Protein AF-A0A8T4I395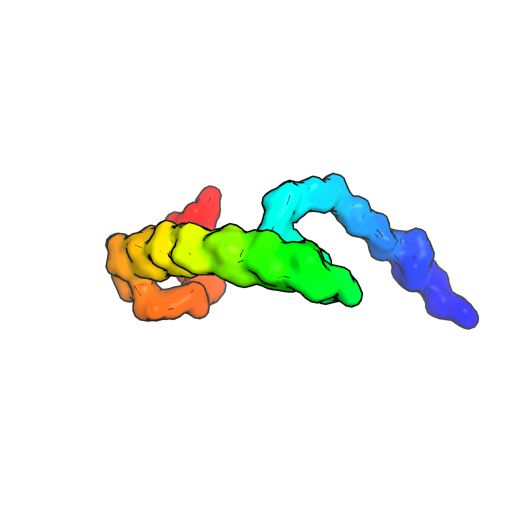-F1 (afdb_monomer)

Solvent-accessible surface area (backbone atoms only — not comparable to full-atom values): 4136 Å² total; per-residue (Å²): 134,71,80,70,76,78,67,78,70,81,65,89,80,66,90,91,77,90,73,84,62,89,45,70,68,52,41,54,53,49,52,60,51,45,60,57,51,51,54,56,49,51,51,54,32,48,76,72,74,34,93,60,93,45,73,68,54,51,70,72,74,111

Structure (mmCIF, N/CA/C/O backbone):
data_AF-A0A8T4I395-F1
#
_entry.id   AF-A0A8T4I395-F1
#
loop_
_atom_site.group_PDB
_atom_site.id
_atom_site.type_symbol
_atom_site.label_atom_id
_atom_site.label_alt_id
_atom_site.label_comp_id
_atom_site.label_asym_id
_atom_site.label_entity_id
_atom_site.label_seq_id
_atom_site.pdbx_PDB_ins_code
_atom_site.Cartn_x
_atom_site.Cartn_y
_atom_site.Cartn_z
_atom_site.occupancy
_atom_site.B_iso_or_equiv
_atom_site.auth_seq_id
_atom_site.auth_comp_id
_atom_site.auth_asym_id
_atom_site.auth_atom_id
_atom_site.pdbx_PDB_model_num
ATOM 1 N N . MET A 1 1 ? 34.655 11.778 6.583 1.00 50.88 1 MET A N 1
ATOM 2 C CA . MET A 1 1 ? 33.721 10.694 6.212 1.00 50.88 1 MET A CA 1
ATOM 3 C C . MET A 1 1 ? 33.014 10.249 7.477 1.00 50.88 1 MET A C 1
ATOM 5 O O . MET A 1 1 ? 33.692 10.070 8.477 1.00 50.88 1 MET A O 1
ATOM 9 N N . ASP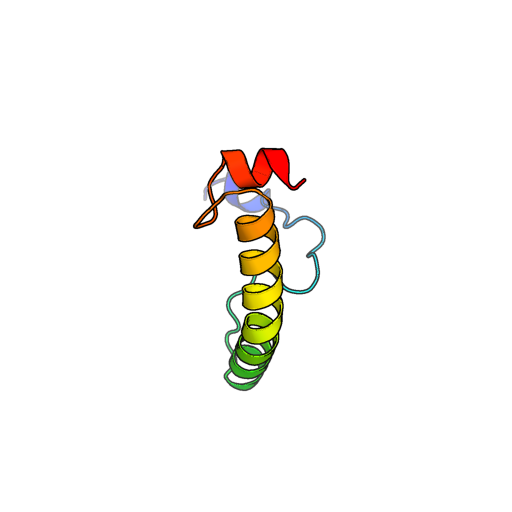 A 1 2 ? 31.687 10.164 7.450 1.00 48.16 2 ASP A N 1
ATOM 10 C CA . ASP A 1 2 ? 30.859 9.760 8.593 1.00 48.16 2 ASP A CA 1
ATOM 11 C C . ASP A 1 2 ? 30.910 8.224 8.769 1.00 48.16 2 ASP A C 1
ATOM 13 O O . ASP A 1 2 ? 30.515 7.515 7.838 1.00 48.16 2 ASP A O 1
ATOM 17 N N . PRO A 1 3 ? 31.395 7.700 9.914 1.00 56.44 3 PRO A N 1
ATOM 18 C CA . PRO A 1 3 ? 31.511 6.261 10.166 1.00 56.44 3 PRO A CA 1
ATOM 19 C C . PRO A 1 3 ? 30.171 5.510 10.190 1.00 56.44 3 PRO A C 1
ATOM 21 O O . PRO A 1 3 ? 30.155 4.296 10.001 1.00 56.44 3 PRO A O 1
ATOM 24 N N . SER A 1 4 ? 29.048 6.206 10.405 1.00 51.53 4 SER A N 1
ATOM 25 C CA . SER A 1 4 ? 27.717 5.586 10.494 1.00 51.53 4 SER A CA 1
ATOM 26 C C . SER A 1 4 ? 27.164 5.139 9.136 1.00 51.53 4 SER A C 1
ATOM 28 O O . SER A 1 4 ? 26.330 4.237 9.067 1.00 51.53 4 SER A O 1
ATOM 30 N N . LYS A 1 5 ? 27.686 5.691 8.033 1.00 52.62 5 LYS A N 1
ATOM 31 C CA . LYS A 1 5 ? 27.215 5.383 6.673 1.00 52.62 5 LYS A CA 1
ATOM 32 C C . LYS A 1 5 ? 27.611 3.992 6.169 1.00 52.62 5 LYS A C 1
ATOM 34 O O . LYS A 1 5 ? 27.078 3.548 5.161 1.00 52.62 5 LYS A O 1
ATOM 39 N N . GLY A 1 6 ? 28.525 3.302 6.855 1.00 48.69 6 GLY A N 1
ATOM 40 C CA . GLY A 1 6 ? 28.961 1.943 6.506 1.00 48.69 6 GLY A CA 1
ATOM 41 C C . GLY A 1 6 ? 28.196 0.819 7.212 1.00 48.69 6 GLY A C 1
ATOM 42 O O . GLY A 1 6 ? 28.447 -0.344 6.914 1.00 48.69 6 GLY A O 1
ATOM 43 N N . GLN A 1 7 ? 27.298 1.142 8.152 1.00 48.16 7 GLN A N 1
ATOM 44 C CA . GLN A 1 7 ? 26.576 0.149 8.963 1.00 48.16 7 GLN A CA 1
ATOM 45 C C . GLN A 1 7 ? 25.083 0.030 8.635 1.00 48.16 7 GLN A C 1
ATOM 47 O O . GLN A 1 7 ? 24.399 -0.808 9.223 1.00 48.16 7 GLN A O 1
ATOM 52 N N . GLN A 1 8 ? 24.568 0.807 7.677 1.00 47.75 8 GLN A N 1
ATOM 53 C CA . GLN A 1 8 ? 23.246 0.545 7.109 1.00 47.75 8 GLN A CA 1
ATOM 54 C C . GLN A 1 8 ? 23.321 -0.716 6.246 1.00 47.75 8 GLN A C 1
ATOM 56 O O . GLN A 1 8 ? 23.540 -0.662 5.039 1.00 47.75 8 GLN A O 1
ATOM 61 N N . THR A 1 9 ? 23.177 -1.873 6.884 1.00 53.06 9 THR A N 1
ATOM 62 C CA . THR A 1 9 ? 22.8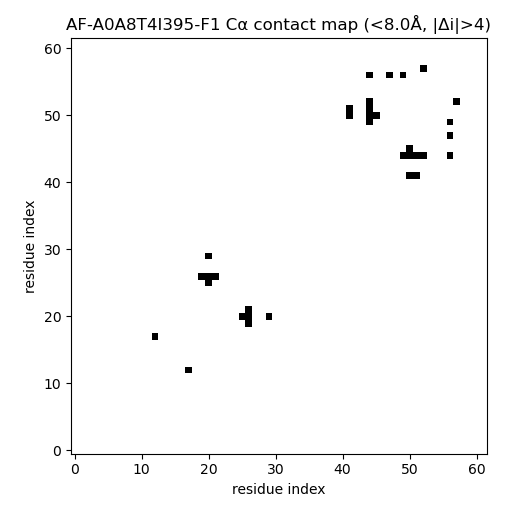66 -3.104 6.168 1.00 53.06 9 THR A CA 1
ATOM 63 C C . THR A 1 9 ? 21.371 -3.097 5.905 1.00 53.06 9 THR A C 1
ATOM 65 O O . THR A 1 9 ? 20.561 -3.036 6.830 1.00 53.06 9 THR A O 1
ATOM 68 N N . PHE A 1 10 ? 20.998 -3.102 4.628 1.00 47.00 10 PHE A N 1
ATOM 69 C CA . PHE A 1 10 ? 19.646 -3.479 4.262 1.00 47.00 10 PHE A CA 1
ATOM 70 C C . PHE A 1 10 ? 19.469 -4.927 4.731 1.00 47.00 10 PHE A C 1
ATOM 72 O O . PHE A 1 10 ? 20.217 -5.815 4.316 1.00 47.00 10 PHE A O 1
ATOM 79 N N . ALA A 1 11 ? 18.545 -5.145 5.668 1.00 51.56 11 ALA A N 1
ATOM 80 C CA . ALA A 1 11 ? 18.092 -6.482 6.032 1.00 51.56 11 ALA A CA 1
ATOM 81 C C . ALA A 1 11 ? 17.597 -7.224 4.766 1.00 51.56 11 ALA A C 1
ATOM 83 O O . ALA A 1 11 ? 17.412 -6.581 3.728 1.00 51.56 11 ALA A O 1
ATOM 84 N N . PRO A 1 12 ? 17.392 -8.556 4.804 1.00 51.16 12 PRO A N 1
ATOM 85 C CA . PRO A 1 12 ? 16.937 -9.298 3.633 1.00 51.16 12 PRO A CA 1
ATOM 86 C C . PRO A 1 12 ? 15.719 -8.624 3.004 1.00 51.16 12 PRO A C 1
ATOM 88 O O . PRO A 1 12 ? 14.700 -8.430 3.668 1.00 51.16 12 PRO A O 1
ATOM 91 N N . PHE A 1 13 ? 15.858 -8.237 1.738 1.00 44.12 13 PHE A N 1
ATOM 92 C CA . PHE A 1 13 ? 14.804 -7.552 1.009 1.00 44.12 13 PHE A CA 1
ATOM 93 C C . PHE A 1 13 ? 13.584 -8.464 0.920 1.00 44.12 13 PHE A C 1
ATOM 95 O O . PHE A 1 13 ? 13.651 -9.555 0.347 1.00 44.12 13 PHE A O 1
ATOM 102 N N . LEU A 1 14 ? 12.471 -8.018 1.499 1.00 47.09 14 LEU A N 1
ATOM 103 C CA . LEU A 1 14 ? 11.186 -8.653 1.264 1.00 47.09 14 LEU A CA 1
ATOM 104 C C . LEU A 1 14 ? 10.778 -8.366 -0.187 1.00 47.09 14 LEU A C 1
ATOM 106 O O . LEU A 1 14 ? 10.924 -7.229 -0.649 1.00 47.09 14 LEU A O 1
ATOM 110 N N . PRO A 1 15 ? 10.283 -9.365 -0.930 1.00 43.62 15 PRO A N 1
ATOM 111 C CA . PRO A 1 15 ? 9.803 -9.120 -2.275 1.00 43.62 15 PRO A CA 1
ATOM 112 C C . PRO A 1 15 ? 8.635 -8.116 -2.234 1.00 43.62 15 PRO A C 1
ATOM 114 O O . PRO A 1 15 ? 7.720 -8.248 -1.422 1.00 43.62 15 PRO A O 1
ATOM 117 N N . TYR A 1 16 ? 8.700 -7.126 -3.134 1.00 47.31 16 TYR A N 1
ATOM 118 C CA . TYR A 1 16 ? 7.641 -6.172 -3.506 1.00 47.31 16 TYR A CA 1
ATOM 119 C C . TYR A 1 16 ? 7.441 -4.859 -2.726 1.00 47.31 16 TYR A C 1
ATOM 121 O O . TYR A 1 16 ? 6.402 -4.245 -2.964 1.00 47.31 16 TYR A O 1
ATOM 129 N N . LEU A 1 17 ? 8.348 -4.360 -1.865 1.00 50.25 17 LEU A N 1
ATOM 130 C CA . LEU A 1 17 ? 7.992 -3.126 -1.122 1.00 50.25 17 LEU A CA 1
ATOM 131 C C . LEU A 1 17 ? 8.968 -1.953 -0.957 1.00 50.25 17 LEU A C 1
ATOM 133 O O . LEU A 1 17 ? 8.452 -0.862 -0.762 1.00 50.25 17 LEU A O 1
ATOM 137 N N . ASP A 1 18 ? 10.288 -2.052 -1.133 1.00 51.62 18 ASP A N 1
ATOM 138 C CA . ASP A 1 18 ? 11.152 -0.934 -0.668 1.00 51.62 18 ASP A CA 1
ATOM 139 C C . ASP A 1 18 ? 12.111 -0.310 -1.696 1.00 51.62 18 ASP A C 1
ATOM 141 O O . ASP A 1 18 ? 13.095 0.328 -1.324 1.00 51.62 18 ASP A O 1
ATOM 145 N N . TRP A 1 19 ? 11.841 -0.427 -2.997 1.00 58.72 19 TRP A N 1
ATOM 146 C CA . TRP A 1 19 ? 12.681 0.199 -4.025 1.00 58.72 19 TRP A CA 1
ATOM 147 C C . TRP A 1 19 ? 11.864 1.019 -5.022 1.00 58.72 19 TRP A C 1
ATOM 149 O O . TRP A 1 19 ? 10.804 0.601 -5.477 1.00 58.72 19 TRP A O 1
ATOM 159 N N . VAL A 1 20 ? 12.365 2.216 -5.341 1.00 61.59 20 VAL A N 1
ATOM 160 C CA . VAL A 1 20 ? 11.935 2.976 -6.518 1.00 61.59 20 VAL A CA 1
ATOM 161 C C . VAL A 1 20 ? 12.520 2.259 -7.724 1.00 61.59 20 VAL A C 1
ATOM 163 O O . VAL A 1 20 ? 13.745 2.203 -7.851 1.00 61.59 20 VAL A O 1
ATOM 166 N N . GLU A 1 21 ? 11.672 1.707 -8.591 1.00 73.06 21 GLU A N 1
ATOM 167 C CA . GLU A 1 21 ? 12.162 1.215 -9.873 1.00 73.06 21 GLU A CA 1
ATOM 168 C C . GLU A 1 21 ? 12.710 2.371 -10.709 1.00 73.06 21 GLU A C 1
ATOM 170 O O . GLU A 1 21 ? 12.112 3.441 -10.834 1.00 73.06 21 GLU A O 1
ATOM 175 N N . MET A 1 22 ? 13.897 2.143 -11.254 1.00 79.38 22 MET A N 1
ATOM 176 C CA . MET A 1 22 ? 14.655 3.098 -12.048 1.00 79.38 22 MET A CA 1
ATOM 177 C C . MET A 1 22 ? 14.457 2.852 -13.546 1.00 79.38 22 MET A C 1
ATOM 179 O O . MET A 1 22 ? 14.883 3.666 -14.368 1.00 79.38 22 MET A O 1
ATOM 183 N N . THR A 1 23 ? 13.827 1.731 -13.908 1.00 84.00 23 THR A N 1
ATOM 184 C CA . THR A 1 23 ? 13.472 1.395 -15.285 1.00 84.00 23 THR A CA 1
ATOM 185 C C . THR A 1 23 ? 11.981 1.601 -15.530 1.00 84.00 23 THR A C 1
ATOM 187 O O . THR A 1 23 ? 11.154 1.419 -14.639 1.00 84.00 23 THR A O 1
ATOM 190 N N . GLN A 1 24 ? 11.616 1.958 -16.765 1.00 85.88 24 GLN A N 1
ATOM 191 C CA . GLN A 1 24 ? 10.207 2.08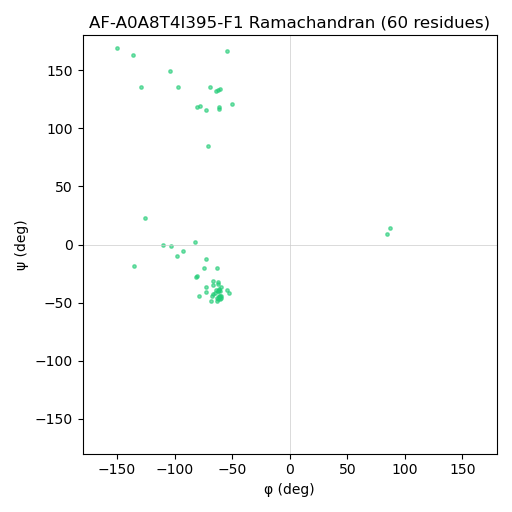3 -17.140 1.00 85.88 24 GLN A CA 1
ATOM 192 C C . GLN A 1 24 ? 9.465 0.745 -16.994 1.00 85.88 24 GLN A C 1
ATOM 194 O O . GLN A 1 24 ? 8.381 0.722 -16.424 1.00 85.88 24 GLN A O 1
ATOM 199 N N . ALA A 1 25 ? 10.067 -0.354 -17.462 1.00 86.31 25 ALA A N 1
ATOM 200 C CA . ALA A 1 25 ? 9.465 -1.685 -17.390 1.00 86.31 25 ALA A CA 1
ATOM 201 C C . ALA A 1 25 ? 9.181 -2.104 -15.939 1.00 86.31 25 ALA A C 1
ATOM 203 O O . ALA A 1 25 ? 8.069 -2.515 -15.625 1.00 86.31 25 ALA A O 1
ATOM 204 N N . GLY A 1 26 ? 10.140 -1.913 -15.031 1.00 80.94 26 GLY A N 1
ATOM 205 C CA . GLY A 1 26 ? 9.919 -2.206 -13.618 1.00 80.94 26 GLY A CA 1
ATOM 206 C C . GLY A 1 26 ? 8.889 -1.277 -12.966 1.00 80.94 26 GLY A C 1
ATOM 207 O O . GLY A 1 26 ? 8.087 -1.718 -12.147 1.00 80.94 26 GLY A O 1
ATOM 208 N N . GLY A 1 27 ? 8.832 -0.003 -13.368 1.00 82.50 27 GLY A N 1
ATOM 209 C CA . GLY A 1 27 ? 7.774 0.915 -12.936 1.00 82.50 27 GLY A CA 1
ATOM 210 C C . GLY A 1 27 ? 6.372 0.466 -13.373 1.00 82.50 27 GLY A C 1
ATOM 211 O O . GLY A 1 27 ? 5.424 0.572 -12.597 1.00 82.50 27 GLY A O 1
ATOM 212 N N . GLU A 1 28 ? 6.236 -0.073 -14.586 1.00 85.69 28 GLU A N 1
ATOM 213 C CA . GLU A 1 28 ? 4.980 -0.638 -15.100 1.00 85.69 28 GLU A CA 1
ATOM 214 C C . GLU A 1 28 ? 4.563 -1.898 -14.323 1.00 85.69 28 GLU A C 1
ATOM 216 O O . GLU A 1 28 ? 3.402 -2.014 -13.929 1.00 85.69 28 GLU A O 1
ATOM 221 N N . GLU A 1 29 ? 5.506 -2.790 -14.007 1.00 82.94 29 GLU A N 1
ATOM 222 C CA . GLU A 1 29 ? 5.257 -3.961 -13.152 1.00 82.94 29 GLU A CA 1
ATOM 223 C C . GLU A 1 29 ? 4.830 -3.557 -11.729 1.00 82.94 29 GLU A C 1
ATOM 225 O O . GLU A 1 29 ? 3.904 -4.138 -11.157 1.00 82.94 29 GLU A O 1
ATOM 230 N N . MET A 1 30 ? 5.450 -2.516 -11.161 1.00 81.12 30 MET A N 1
ATOM 231 C CA . MET A 1 30 ? 5.053 -1.971 -9.860 1.00 81.12 30 MET A CA 1
ATOM 232 C C . MET A 1 30 ? 3.639 -1.381 -9.884 1.00 81.12 30 MET A C 1
ATOM 234 O O . MET A 1 30 ? 2.893 -1.556 -8.918 1.00 81.12 30 MET A O 1
ATOM 238 N N . LEU A 1 31 ? 3.251 -0.691 -10.962 1.00 81.88 31 LEU A N 1
ATOM 239 C CA . LEU A 1 31 ? 1.898 -0.150 -11.124 1.00 81.88 31 LEU A CA 1
ATOM 240 C C . LEU A 1 31 ? 0.847 -1.264 -11.221 1.00 81.88 31 LEU A C 1
ATOM 242 O O . LEU A 1 31 ? -0.212 -1.153 -10.596 1.00 81.88 31 LEU A O 1
ATOM 246 N N . ASP A 1 32 ? 1.143 -2.340 -11.952 1.00 81.06 32 ASP A N 1
ATOM 247 C CA . ASP A 1 32 ? 0.246 -3.494 -12.057 1.00 81.06 32 ASP A CA 1
ATOM 248 C C . ASP A 1 32 ? 0.045 -4.165 -10.690 1.00 81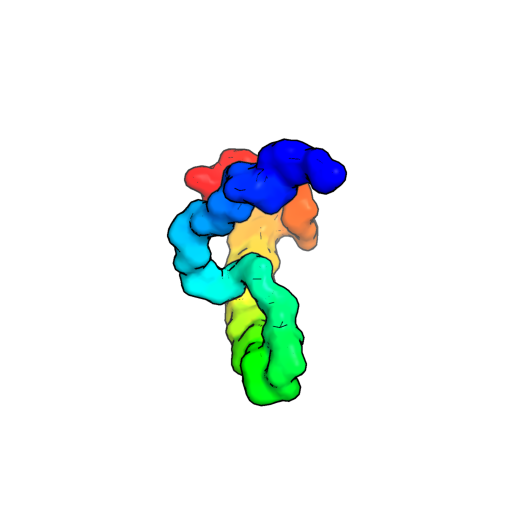.06 32 ASP A C 1
ATOM 250 O O . ASP A 1 32 ? -1.090 -4.374 -10.249 1.00 81.06 32 ASP A O 1
ATOM 254 N N . ALA A 1 33 ? 1.133 -4.377 -9.942 1.00 77.81 33 ALA A N 1
ATOM 255 C CA . ALA A 1 33 ? 1.075 -4.902 -8.581 1.00 77.81 33 ALA A CA 1
ATOM 256 C C . ALA A 1 33 ? 0.300 -3.973 -7.625 1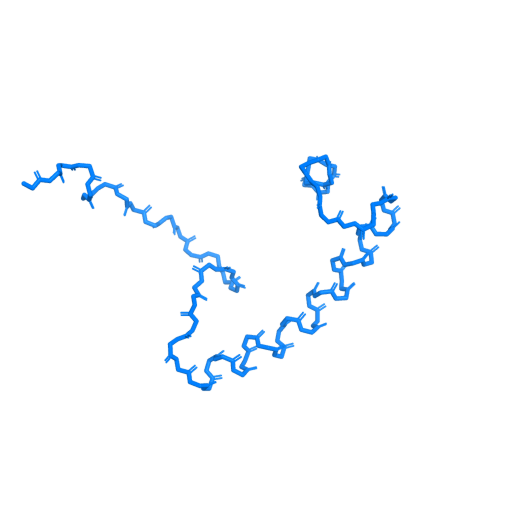.00 77.81 33 ALA A C 1
ATOM 258 O O . ALA A 1 33 ? -0.552 -4.437 -6.862 1.00 77.81 33 ALA A O 1
ATOM 259 N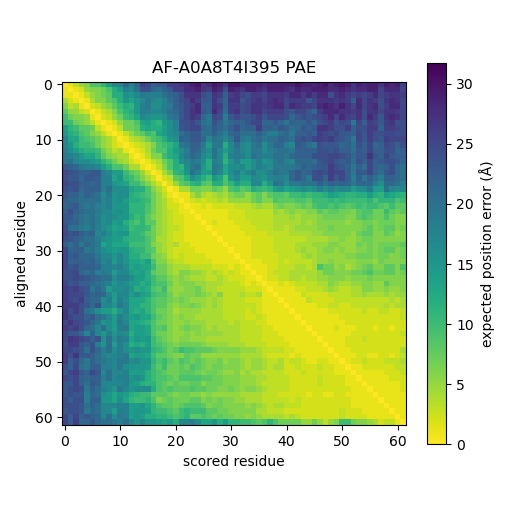 N . LEU A 1 34 ? 0.535 -2.656 -7.685 1.00 74.75 34 LEU A N 1
ATOM 260 C CA . LEU A 1 34 ? -0.153 -1.657 -6.856 1.00 74.75 34 LEU A CA 1
ATOM 261 C C . LEU A 1 34 ? -1.675 -1.751 -6.982 1.00 74.75 34 LEU A C 1
ATOM 263 O O . LEU A 1 34 ? -2.369 -1.641 -5.971 1.00 74.75 34 LEU A O 1
ATOM 267 N N . SER A 1 35 ? -2.198 -2.001 -8.185 1.00 72.19 35 SER A N 1
ATOM 268 C CA . SER A 1 35 ? -3.642 -2.126 -8.407 1.00 72.19 35 SER A CA 1
ATOM 269 C C . SER A 1 35 ? -4.276 -3.254 -7.577 1.00 72.19 35 SER A C 1
ATOM 271 O O . SER A 1 35 ? -5.363 -3.085 -7.025 1.00 72.19 35 SER A O 1
ATOM 273 N N . GLN A 1 36 ? -3.563 -4.369 -7.401 1.00 71.44 36 GLN A N 1
ATOM 274 C CA . GLN A 1 36 ? -4.034 -5.523 -6.637 1.00 71.44 36 GLN A CA 1
ATOM 275 C C . GLN A 1 36 ? -3.895 -5.287 -5.127 1.00 71.44 36 GLN A C 1
ATOM 277 O O . GLN A 1 36 ? -4.817 -5.559 -4.350 1.00 71.44 36 GLN A O 1
ATOM 282 N N . VAL A 1 37 ? -2.753 -4.737 -4.700 1.00 72.56 37 VAL A N 1
ATOM 283 C CA . VAL A 1 37 ? -2.445 -4.541 -3.276 1.00 72.56 37 VAL A CA 1
ATOM 284 C C . VAL A 1 37 ? -3.278 -3.405 -2.674 1.00 72.56 37 VAL A C 1
ATOM 286 O O . VAL A 1 37 ? -3.728 -3.525 -1.534 1.00 72.56 37 VAL A O 1
ATOM 289 N N . ILE A 1 38 ? -3.544 -2.326 -3.423 1.00 77.12 38 ILE A N 1
ATOM 290 C CA . ILE A 1 38 ? -4.375 -1.206 -2.951 1.00 77.12 38 ILE A CA 1
ATOM 291 C C . ILE A 1 38 ? -5.783 -1.689 -2.614 1.00 77.12 38 ILE A C 1
ATOM 293 O O . ILE A 1 38 ? -6.282 -1.371 -1.536 1.00 77.12 38 ILE A O 1
ATOM 297 N N . THR A 1 39 ? -6.415 -2.477 -3.487 1.00 75.06 39 THR A N 1
ATOM 298 C CA . THR A 1 39 ? -7.770 -2.983 -3.239 1.00 75.06 39 THR A CA 1
ATOM 299 C C . THR A 1 39 ? -7.809 -3.884 -2.011 1.00 75.06 39 THR A C 1
ATOM 301 O O . THR A 1 39 ? -8.636 -3.662 -1.128 1.00 75.06 39 THR A O 1
ATOM 304 N N . ALA A 1 40 ? -6.888 -4.846 -1.907 1.00 74.75 40 ALA A N 1
ATOM 305 C CA . ALA A 1 40 ? -6.818 -5.743 -0.755 1.00 74.75 40 ALA A CA 1
ATOM 306 C C . ALA A 1 40 ? -6.576 -4.979 0.561 1.00 74.75 40 ALA A C 1
ATOM 308 O O . ALA A 1 40 ? -7.198 -5.270 1.585 1.00 74.75 40 ALA A O 1
ATOM 309 N N . ARG A 1 41 ? -5.707 -3.959 0.535 1.00 81.19 41 ARG A N 1
ATOM 310 C CA . ARG A 1 41 ? -5.388 -3.147 1.714 1.00 81.19 41 ARG A CA 1
ATOM 311 C C . ARG A 1 41 ? -6.531 -2.214 2.104 1.00 81.19 41 ARG A C 1
ATOM 313 O O . ARG A 1 41 ? -6.823 -2.095 3.290 1.00 81.19 41 ARG A O 1
ATOM 320 N N . ALA A 1 42 ? -7.193 -1.583 1.137 1.00 84.56 42 ALA A N 1
ATOM 321 C CA . ALA A 1 42 ? -8.354 -0.730 1.384 1.00 84.56 42 ALA A CA 1
ATO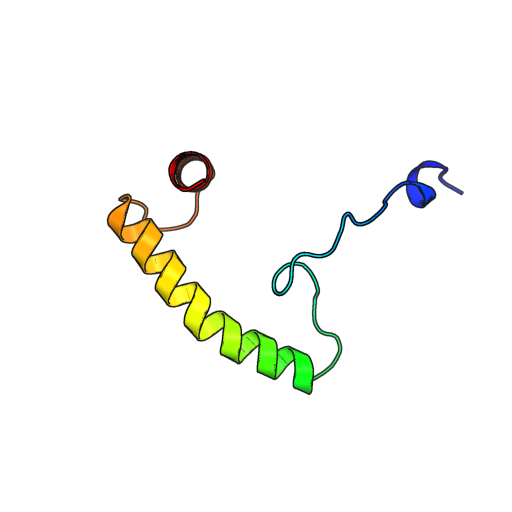M 322 C C . ALA A 1 42 ? -9.518 -1.526 1.992 1.00 84.56 42 ALA A C 1
ATOM 324 O O . ALA A 1 42 ? -10.175 -1.062 2.918 1.00 84.56 42 ALA A O 1
ATOM 325 N N . ASP A 1 43 ? -9.731 -2.746 1.509 1.00 85.81 43 ASP A N 1
ATOM 326 C CA . ASP A 1 43 ? -10.749 -3.668 2.005 1.00 85.81 43 ASP A CA 1
ATOM 327 C C . ASP A 1 43 ? -10.447 -4.161 3.436 1.00 85.81 43 ASP A C 1
ATOM 329 O O . ASP A 1 43 ? -11.319 -4.130 4.309 1.00 85.81 43 ASP A O 1
ATOM 333 N N . ALA A 1 44 ? -9.191 -4.525 3.725 1.00 87.38 44 ALA A N 1
ATOM 334 C CA . ALA A 1 44 ? -8.757 -4.863 5.082 1.00 87.38 44 ALA A CA 1
ATOM 335 C C . ALA A 1 44 ? -8.927 -3.687 6.064 1.00 87.38 44 ALA A C 1
ATOM 337 O O . ALA A 1 44 ? -9.464 -3.875 7.158 1.00 87.38 44 ALA A O 1
ATOM 338 N N . LEU A 1 45 ? -8.541 -2.471 5.657 1.00 87.88 45 LEU A N 1
ATOM 339 C CA . LEU A 1 45 ? -8.729 -1.251 6.449 1.00 87.88 45 LEU A CA 1
ATOM 340 C C . LEU A 1 45 ? -10.214 -0.957 6.688 1.00 87.88 45 LEU A C 1
ATOM 342 O O . LEU A 1 45 ? -10.616 -0.723 7.827 1.00 87.88 45 LEU A O 1
ATOM 346 N N . GLY A 1 46 ? -11.038 -1.041 5.640 1.00 91.56 46 GLY A N 1
ATOM 347 C CA . GLY A 1 46 ? -12.477 -0.805 5.719 1.00 91.56 46 GLY A CA 1
ATOM 348 C C . GLY A 1 46 ? -13.177 -1.762 6.684 1.00 91.56 46 GLY A C 1
ATOM 349 O O . GLY A 1 46 ? -13.964 -1.319 7.522 1.00 91.56 46 GLY A O 1
ATOM 350 N N . ARG A 1 47 ? -12.839 -3.060 6.641 1.00 91.81 47 ARG A N 1
ATOM 351 C CA . ARG A 1 47 ? -13.341 -4.059 7.603 1.00 91.81 47 ARG A CA 1
ATOM 352 C C . ARG A 1 47 ? -12.926 -3.776 9.042 1.00 91.81 47 ARG A C 1
ATOM 354 O O . ARG A 1 47 ? -13.691 -4.067 9.956 1.00 91.81 47 ARG A O 1
ATOM 361 N N . ALA A 1 48 ? -11.737 -3.220 9.239 1.00 91.38 48 ALA A N 1
ATOM 362 C CA . ALA A 1 48 ? -11.234 -2.830 10.549 1.00 91.38 48 ALA A CA 1
ATOM 363 C C . ALA A 1 48 ? -11.753 -1.453 11.017 1.00 91.38 48 ALA A C 1
ATOM 365 O O . ALA A 1 48 ? -11.402 -1.010 12.106 1.00 91.38 48 ALA A O 1
ATOM 366 N N . GLY A 1 49 ? -12.617 -0.791 10.236 1.00 92.50 49 GLY A N 1
ATOM 367 C CA . GLY A 1 49 ? -13.216 0.500 10.587 1.00 92.50 49 GLY A CA 1
ATOM 368 C C . GLY A 1 49 ? -12.345 1.714 10.251 1.00 92.50 49 GLY A C 1
ATOM 369 O O . GLY A 1 49 ? -12.690 2.839 10.617 1.00 92.50 49 GLY A O 1
ATOM 370 N N . PHE A 1 50 ? -11.243 1.518 9.527 1.00 89.62 50 PHE A N 1
ATOM 371 C CA . PHE A 1 50 ? -10.332 2.583 9.123 1.00 89.62 50 PHE A CA 1
ATOM 372 C C . PHE A 1 50 ? -10.630 3.062 7.701 1.00 89.62 50 PHE A C 1
ATOM 374 O O . PHE A 1 50 ? -10.807 2.275 6.775 1.00 89.62 50 PHE A O 1
ATOM 381 N N . LYS A 1 51 ? -10.641 4.386 7.507 1.00 84.56 51 LYS A N 1
ATOM 382 C CA . LYS A 1 51 ? -10.778 4.998 6.171 1.00 84.56 51 LYS A CA 1
ATOM 383 C C . LYS A 1 51 ? -9.467 5.028 5.387 1.00 84.56 51 LYS A C 1
ATOM 385 O O . LYS A 1 51 ? -9.504 5.077 4.168 1.00 84.56 51 LYS A O 1
ATOM 390 N N . ASN A 1 52 ? -8.339 5.056 6.089 1.00 84.94 52 ASN A N 1
ATOM 391 C CA . ASN A 1 52 ? -6.985 5.129 5.548 1.00 84.94 52 ASN A CA 1
ATOM 392 C C . ASN A 1 52 ? -6.030 4.421 6.508 1.00 84.94 52 ASN A C 1
ATOM 394 O O . ASN A 1 52 ? -6.395 4.136 7.649 1.00 84.94 52 ASN A O 1
ATOM 398 N N . TRP A 1 53 ? -4.795 4.192 6.063 1.00 86.69 53 TRP A N 1
ATOM 399 C CA . TRP A 1 53 ? -3.740 3.736 6.957 1.00 86.69 53 TRP A CA 1
ATOM 400 C C . TRP A 1 53 ? -3.468 4.779 8.052 1.00 86.69 53 TRP A C 1
ATOM 402 O O . TRP A 1 53 ? -3.312 5.969 7.771 1.00 86.69 53 TRP A O 1
ATOM 412 N N . THR A 1 54 ? -3.396 4.309 9.293 1.00 88.94 54 THR A N 1
ATOM 413 C CA . THR A 1 54 ? -2.946 5.046 10.477 1.00 88.94 54 THR A CA 1
ATOM 414 C C . THR A 1 54 ? -2.013 4.135 11.282 1.00 88.94 54 THR A C 1
ATOM 416 O O . THR A 1 54 ? -2.051 2.917 11.084 1.00 88.94 54 THR A O 1
ATOM 419 N N . PRO A 1 55 ? -1.199 4.671 12.209 1.00 91.31 55 PRO A N 1
ATOM 420 C CA . PRO A 1 55 ? -0.440 3.837 13.141 1.00 91.31 55 PRO A CA 1
ATOM 421 C C . PRO A 1 55 ? -1.325 2.837 13.902 1.00 91.31 55 PRO A C 1
ATOM 423 O O . PRO A 1 55 ? -0.988 1.663 13.977 1.00 91.31 55 PRO A O 1
ATOM 426 N N . ASP A 1 56 ? -2.509 3.252 14.354 1.00 88.19 56 ASP A N 1
ATOM 427 C CA . ASP A 1 56 ? -3.455 2.352 15.033 1.00 88.19 56 ASP A CA 1
ATOM 428 C C . ASP A 1 56 ? -3.920 1.199 14.127 1.00 88.19 56 ASP A C 1
ATOM 430 O O . ASP A 1 56 ? -4.037 0.059 14.568 1.00 88.19 56 ASP A O 1
ATOM 434 N N . ALA A 1 57 ? -4.143 1.474 12.836 1.00 87.06 57 ALA A N 1
ATOM 435 C CA . ALA A 1 57 ? -4.490 0.441 11.866 1.00 87.06 57 ALA A CA 1
ATOM 436 C C . ALA A 1 57 ? -3.337 -0.550 11.633 1.00 87.06 57 ALA A C 1
ATOM 438 O O . ALA A 1 57 ? -3.591 -1.716 11.347 1.00 87.06 57 ALA A O 1
ATOM 439 N N . PHE A 1 58 ? -2.082 -0.099 11.742 1.00 83.50 58 PHE A N 1
ATOM 440 C CA . PHE A 1 58 ? -0.908 -0.972 11.679 1.00 83.50 58 PHE A CA 1
ATOM 441 C C . PHE A 1 58 ? -0.833 -1.893 12.897 1.00 83.50 58 PHE A C 1
ATOM 443 O O .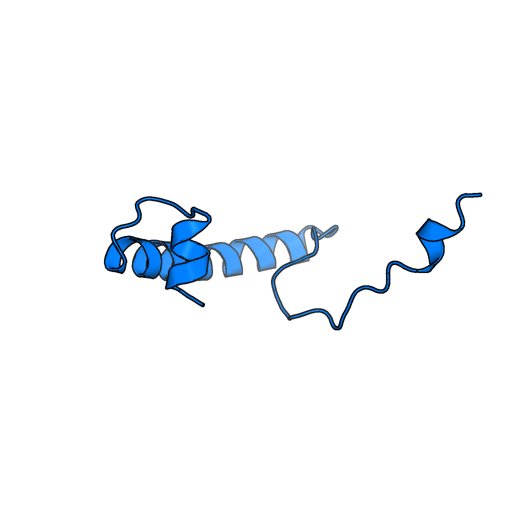 PHE A 1 58 ? -0.689 -3.098 12.722 1.00 83.50 58 PHE A O 1
ATOM 450 N N . GLU A 1 59 ? -0.991 -1.350 14.105 1.00 91.81 59 GLU A N 1
ATOM 451 C CA . GLU A 1 59 ? -0.976 -2.142 15.343 1.00 91.81 59 GLU A CA 1
ATOM 452 C C . GLU A 1 59 ? -2.111 -3.176 15.390 1.00 91.81 59 GLU A C 1
ATOM 454 O O . GLU A 1 59 ? -1.951 -4.249 15.956 1.00 91.81 59 GLU A O 1
ATOM 459 N N . GLN A 1 60 ? -3.264 -2.878 14.783 1.00 90.00 60 GLN A N 1
ATOM 460 C CA . GLN A 1 60 ? -4.408 -3.792 14.779 1.00 90.00 60 GLN A CA 1
ATOM 461 C C . GLN A 1 60 ? -4.324 -4.907 13.719 1.00 90.00 60 GLN A C 1
ATOM 463 O O . GLN A 1 60 ? -4.959 -5.949 13.883 1.00 90.00 60 GLN A O 1
ATOM 468 N N . LEU A 1 61 ? -3.630 -4.676 12.601 1.00 81.56 61 LEU A N 1
ATOM 469 C CA . LEU A 1 61 ? -3.632 -5.576 11.437 1.00 81.56 61 LEU A CA 1
ATOM 470 C C . LEU A 1 61 ? -2.361 -6.436 11.302 1.00 81.56 61 LEU A C 1
ATOM 472 O O . LEU A 1 61 ? -2.296 -7.232 10.362 1.00 81.56 61 LEU A O 1
ATOM 476 N N . ASN A 1 62 ? -1.387 -6.282 12.205 1.00 74.94 62 ASN A N 1
ATOM 477 C CA . ASN A 1 62 ? -0.163 -7.094 12.296 1.00 74.94 62 ASN A CA 1
ATOM 478 C C . ASN A 1 62 ? -0.210 -8.085 13.459 1.00 74.94 62 ASN A C 1
ATOM 480 O O . ASN A 1 62 ? 0.450 -9.140 13.327 1.00 74.94 62 ASN A O 1
#

Foldseek 3Di:
DDPVVVPPDDDPDDPQDDDDDPDPVVVVVNVVVCVVVVVVVCVLCVVVVHNDDDPVSVVVVD

Radius of gyration: 16.3 Å; Cα contacts (8 Å, |Δi|>4): 17; chains: 1; bounding box: 47×20×33 Å

Sequence (62 aa):
MDPSKGQQTFAPFLPYLDWVEMTQAGGEEMLDALSQVITARADALGRAGFKNWTPDAFEQLN

Mean predicted aligned error: 11.15 Å

pLDDT: mean 72.73, std 16.28, range [43.62, 92.5]

Secondary structure (DSSP, 8-state):
--GGGG--PPPSPPTTSS----SHHHHHHHHHHHHHHHHHHHHHHHHTT-SS--HHHHHHH-